Protein AF-A0A966QDH4-F1 (afdb_monomer)

Foldseek 3Di:
DDDPDPQDDDPPDDDPDPPPDPDRPDDPVRVVVVVVVVVVVVVVVVVQVVVQCVVCVVLVVVVVVVCVVPVDDDPVNNVVSVVVDDGDDRDDD

Sequence (93 aa):
KLGPVALGRSQGGMFLGRDIAAERDFSEDTAATIDEEVSQLVAVAYRRATTVLSGNRAVLDELADLLVEQETVDAEQLQELLLSRDVHVADYV

Solvent-accessible surface area (backbone atoms only — not comparable to full-atom values): 6065 Å² total; per-residue (Å²): 137,78,71,102,65,88,87,68,81,77,91,75,73,98,63,97,84,64,95,83,72,84,68,73,95,61,52,70,69,54,50,54,53,49,55,50,52,52,51,50,51,52,52,51,52,48,53,51,52,51,51,32,52,62,72,32,41,71,61,52,54,53,51,48,54,48,34,72,76,58,74,62,79,54,73,67,60,52,50,52,56,51,69,77,43,94,70,62,73,73,83,89,126

Nearest PDB structures (foldseek):
  8xqx-assembly1_B  TM=8.849E-01  e=5.612E-01  Chlamydomonas reinhardtii
  8xks-assembly1_G  TM=8.739E-01  e=7.990E-01  Chlamydomonas reinhardtii
  4xal-assembly1_A  TM=2.359E-01  e=7.658E+00  Human alphaherpesvirus 1 strain 17

Mean predicted aligned error: 12.04 Å

Radius of gyration: 22.27 Å; Cα contacts (8 Å, |Δi|>4): 23; chains: 1; bounding box: 48×38×46 Å

Secondary structure (DSSP, 8-state):
---S-----------TT-TT----SS-HHHHHHHHHHHHHHHHHHHHHHHHHHHHTHHHHHHHHHHHHHHS---HHHHHHHHHHS---PPP--

Structure (mmCIF, N/CA/C/O backbone):
data_AF-A0A966QDH4-F1
#
_entry.id   AF-A0A966QDH4-F1
#
loop_
_atom_site.group_PDB
_atom_site.id
_atom_site.type_symbol
_atom_site.label_atom_id
_atom_site.label_alt_id
_atom_site.label_comp_id
_atom_site.label_asym_id
_atom_site.label_entity_id
_atom_site.label_seq_id
_atom_site.pdbx_PDB_ins_code
_atom_site.Cartn_x
_atom_site.Cartn_y
_atom_site.Cartn_z
_atom_site.occupancy
_atom_site.B_iso_or_equiv
_atom_site.auth_seq_id
_atom_site.auth_comp_id
_atom_site.auth_asym_id
_atom_site.auth_atom_id
_atom_site.pdbx_PDB_model_num
ATOM 1 N N . LYS A 1 1 ? 15.985 -8.991 -16.824 1.00 60.44 1 LYS A N 1
ATOM 2 C CA . LYS A 1 1 ? 16.857 -9.534 -17.910 1.00 60.44 1 LYS A CA 1
ATOM 3 C C . LYS A 1 1 ? 18.170 -8.772 -18.120 1.00 60.44 1 LYS A C 1
ATOM 5 O O . LYS A 1 1 ? 19.019 -9.263 -18.855 1.00 60.44 1 LYS A O 1
ATOM 10 N N . LEU A 1 2 ? 18.407 -7.650 -17.446 1.00 58.84 2 LEU A N 1
ATOM 11 C CA . LEU A 1 2 ? 19.759 -7.133 -17.262 1.00 58.84 2 LEU A CA 1
ATOM 12 C C . LEU A 1 2 ? 20.390 -7.870 -16.074 1.00 58.84 2 LEU A C 1
ATOM 14 O O . LEU A 1 2 ? 19.750 -8.010 -15.036 1.00 58.84 2 LEU A O 1
ATOM 18 N N . GLY A 1 3 ? 21.603 -8.403 -16.226 1.00 54.84 3 GLY A N 1
ATOM 19 C CA . GLY A 1 3 ? 22.374 -8.903 -15.082 1.00 54.84 3 GLY A CA 1
ATOM 20 C C . GLY A 1 3 ? 22.698 -7.771 -14.092 1.00 54.84 3 GLY A C 1
ATOM 21 O O . GLY A 1 3 ? 22.257 -6.639 -14.290 1.00 54.84 3 GLY A O 1
ATOM 22 N N . PRO A 1 4 ? 23.492 -8.019 -13.040 1.00 52.66 4 PRO A N 1
ATOM 23 C CA . PRO A 1 4 ? 23.944 -6.963 -12.138 1.00 52.66 4 PRO A CA 1
ATOM 24 C C . PRO A 1 4 ? 24.880 -6.001 -12.888 1.00 52.66 4 PRO A C 1
ATOM 26 O O . PRO A 1 4 ? 26.093 -6.190 -12.933 1.00 52.66 4 PRO A O 1
ATOM 29 N N . VAL A 1 5 ? 24.299 -4.982 -13.517 1.00 60.38 5 VAL A N 1
ATOM 30 C CA . VAL A 1 5 ? 25.004 -3.946 -14.271 1.00 60.38 5 VAL A CA 1
ATOM 31 C C . VAL A 1 5 ? 24.737 -2.614 -13.588 1.00 60.38 5 VAL A C 1
ATOM 33 O O . VAL A 1 5 ? 23.590 -2.217 -13.394 1.00 60.38 5 VAL A O 1
ATOM 36 N N . ALA A 1 6 ? 25.807 -1.918 -13.207 1.00 57.12 6 ALA A N 1
ATOM 37 C CA . ALA A 1 6 ? 25.716 -0.580 -12.642 1.00 57.12 6 ALA A CA 1
ATOM 38 C C . ALA A 1 6 ? 25.390 0.430 -13.754 1.00 57.12 6 ALA A C 1
ATOM 40 O O . ALA A 1 6 ? 26.282 0.974 -14.403 1.00 57.12 6 ALA A O 1
ATOM 41 N N . LEU A 1 7 ? 24.099 0.658 -13.986 1.00 61.22 7 LEU A N 1
ATOM 42 C CA . LEU A 1 7 ? 23.588 1.626 -14.954 1.00 61.22 7 LEU A CA 1
ATOM 43 C C . LEU A 1 7 ? 23.283 2.931 -14.224 1.00 61.22 7 LEU A C 1
ATOM 45 O O . LEU A 1 7 ? 22.175 3.170 -13.757 1.00 61.22 7 LEU A O 1
ATOM 49 N N . GLY A 1 8 ? 24.318 3.749 -14.067 1.00 5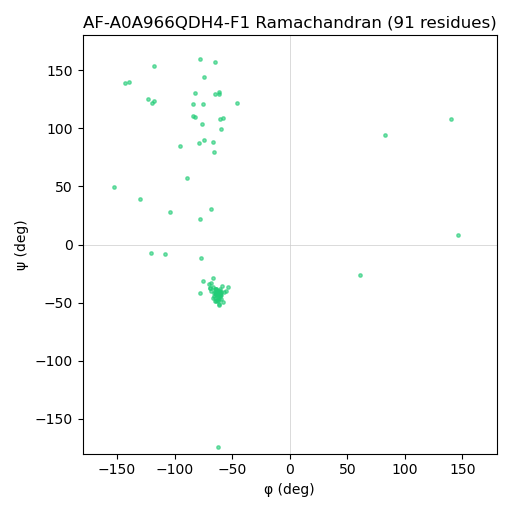5.72 8 GLY A N 1
ATOM 50 C CA . GLY A 1 8 ? 24.235 5.035 -13.386 1.00 55.72 8 GLY A CA 1
ATOM 51 C C . GLY A 1 8 ? 25.468 5.274 -12.532 1.00 55.72 8 GLY A C 1
ATOM 52 O O . GLY A 1 8 ? 25.646 4.659 -11.482 1.00 55.72 8 GLY A O 1
ATOM 53 N N . ARG A 1 9 ? 26.334 6.196 -12.959 1.00 52.31 9 ARG A N 1
ATOM 54 C CA . ARG A 1 9 ? 27.300 6.786 -12.032 1.00 52.31 9 ARG A CA 1
ATOM 55 C C . ARG A 1 9 ? 26.538 7.770 -11.154 1.00 52.31 9 ARG A C 1
ATOM 57 O O . ARG A 1 9 ? 25.937 8.711 -11.666 1.00 52.31 9 ARG A O 1
ATOM 64 N N . SER A 1 10 ? 26.570 7.535 -9.841 1.00 46.16 10 SER A N 1
ATOM 65 C CA . SER A 1 10 ? 26.193 8.528 -8.833 1.00 46.16 10 SER A CA 1
ATOM 66 C C . SER A 1 10 ? 26.852 9.857 -9.203 1.00 46.16 10 SER A C 1
ATOM 68 O O . SER A 1 10 ? 28.073 9.898 -9.383 1.00 46.16 10 SER A O 1
ATOM 70 N N . GLN A 1 11 ? 26.053 10.910 -9.397 1.00 46.78 11 GLN A N 1
ATOM 71 C CA . GLN A 1 11 ? 26.541 12.265 -9.656 1.00 46.78 11 GLN A CA 1
ATOM 72 C C . GLN A 1 11 ? 27.279 12.775 -8.410 1.00 46.78 11 GLN A C 1
ATOM 74 O O . GLN A 1 11 ? 26.735 13.497 -7.579 1.00 46.78 11 GLN A O 1
ATOM 79 N N . GLY A 1 12 ? 28.528 12.346 -8.253 1.00 43.16 12 GLY A N 1
ATOM 80 C CA . GLY A 1 12 ? 29.453 12.853 -7.257 1.00 43.16 12 GLY A CA 1
ATOM 81 C C . GLY A 1 12 ? 30.140 14.110 -7.777 1.00 43.16 12 GLY A C 1
ATOM 82 O O . GLY A 1 12 ? 30.980 14.023 -8.666 1.00 43.16 12 GLY A O 1
ATOM 83 N N . GLY A 1 13 ? 29.805 15.255 -7.179 1.00 43.31 13 GLY A N 1
ATOM 84 C CA . GLY A 1 13 ? 30.621 16.471 -7.204 1.00 43.31 13 GLY A CA 1
ATOM 85 C C . GLY A 1 13 ? 30.464 17.349 -8.445 1.00 43.31 13 GLY A C 1
ATOM 8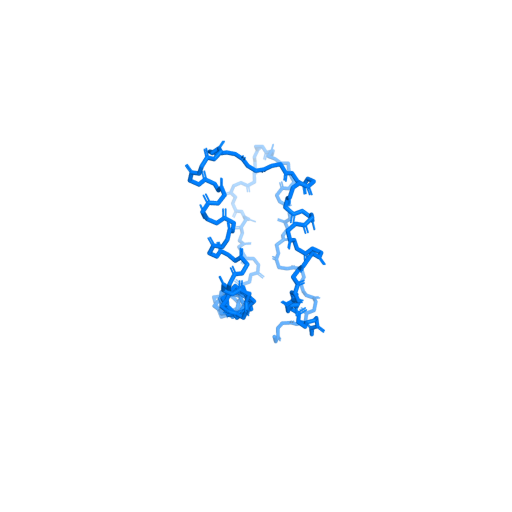6 O O . GLY A 1 13 ? 31.179 17.199 -9.431 1.00 43.31 13 GLY A O 1
ATOM 87 N N . MET A 1 14 ? 29.581 18.341 -8.339 1.00 50.03 14 MET A N 1
ATOM 88 C CA . MET A 1 14 ? 29.482 19.494 -9.234 1.00 50.03 14 MET A CA 1
ATOM 89 C C . MET A 1 14 ? 30.810 20.276 -9.212 1.00 50.03 14 MET A C 1
ATOM 91 O O . MET A 1 14 ? 31.072 21.035 -8.282 1.00 50.03 14 MET A O 1
ATOM 95 N N . PHE A 1 15 ? 31.668 20.073 -10.213 1.00 51.75 15 PHE A N 1
ATOM 96 C CA . PHE A 1 15 ? 32.837 20.918 -10.472 1.00 51.75 15 PHE A CA 1
ATOM 97 C C . PHE A 1 15 ? 32.707 21.528 -11.870 1.00 51.75 15 PHE A C 1
ATOM 99 O O . PHE A 1 15 ? 32.569 20.821 -12.869 1.00 51.75 15 PHE A O 1
ATOM 106 N N . LEU A 1 16 ? 32.717 22.861 -11.907 1.00 55.47 16 LEU A N 1
ATOM 107 C CA . LEU A 1 16 ? 32.564 23.702 -13.093 1.00 55.47 16 LEU A CA 1
ATOM 108 C C . LEU A 1 16 ? 33.657 23.380 -14.124 1.00 55.47 16 LEU A C 1
ATOM 110 O O . LEU A 1 16 ? 34.824 23.705 -13.905 1.00 55.47 16 LEU A O 1
ATOM 114 N N . GLY A 1 17 ? 33.281 22.747 -15.242 1.00 55.72 17 GLY A N 1
ATOM 115 C CA . GLY A 1 17 ? 34.197 22.514 -16.367 1.00 55.72 17 GLY A CA 1
ATOM 116 C C . GLY A 1 17 ? 34.024 21.220 -17.170 1.00 55.72 17 GLY A C 1
ATOM 117 O O . GLY A 1 17 ? 34.879 20.936 -18.007 1.00 55.72 17 GLY A O 1
ATOM 118 N N . ARG A 1 18 ? 32.966 20.421 -16.961 1.00 48.78 18 ARG A N 1
ATOM 119 C CA . AR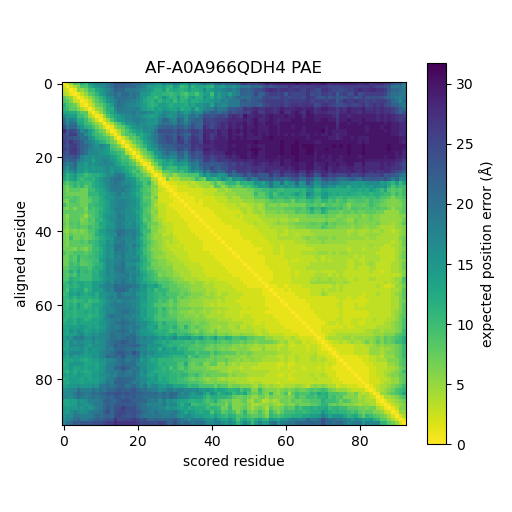G A 1 18 ? 32.744 19.167 -17.715 1.00 48.78 18 ARG A CA 1
ATOM 120 C C . ARG A 1 18 ? 31.340 19.035 -18.318 1.00 48.78 18 ARG A C 1
ATOM 122 O O . ARG A 1 18 ? 30.797 17.940 -18.389 1.00 48.78 18 ARG A O 1
ATOM 129 N N . ASP A 1 19 ? 30.795 20.131 -18.834 1.00 49.44 19 ASP A N 1
ATOM 130 C CA . ASP A 1 19 ? 29.483 20.163 -19.503 1.00 49.44 19 ASP A CA 1
ATOM 131 C C . ASP A 1 19 ? 29.478 19.625 -20.952 1.00 49.44 19 ASP A C 1
ATOM 133 O O . ASP A 1 19 ? 28.588 19.961 -21.723 1.00 49.44 19 ASP A O 1
ATOM 137 N N . ILE A 1 20 ? 30.442 18.793 -21.375 1.00 46.88 20 ILE A N 1
ATOM 138 C CA . ILE A 1 20 ? 30.491 18.319 -22.782 1.00 46.88 20 ILE A CA 1
ATOM 139 C C . ILE A 1 20 ? 30.399 16.790 -22.927 1.00 46.88 20 ILE A C 1
ATOM 141 O O . ILE A 1 20 ? 30.248 16.296 -24.035 1.00 46.88 20 ILE A O 1
ATOM 145 N N . ALA A 1 21 ? 30.432 16.000 -21.849 1.00 47.72 21 ALA A N 1
ATOM 146 C CA . ALA A 1 21 ? 30.407 14.537 -21.995 1.00 47.72 21 ALA A CA 1
ATOM 147 C C . ALA A 1 21 ? 29.799 13.802 -20.793 1.00 47.72 21 ALA A C 1
ATOM 149 O O . ALA A 1 21 ? 30.389 12.857 -20.272 1.00 47.72 21 ALA A O 1
ATOM 150 N N . ALA A 1 22 ? 28.622 14.231 -20.338 1.00 50.91 22 ALA A N 1
ATOM 151 C CA . ALA A 1 22 ? 27.723 13.339 -19.609 1.00 50.91 22 ALA A CA 1
ATOM 152 C C . ALA A 1 22 ? 26.811 12.634 -20.627 1.00 50.91 22 ALA A C 1
ATOM 154 O O . ALA A 1 22 ? 25.590 12.779 -20.599 1.00 50.91 22 ALA A O 1
ATOM 155 N N . GLU A 1 23 ? 27.417 11.930 -21.588 1.00 51.97 23 GLU A N 1
ATOM 156 C CA . GLU A 1 23 ? 26.669 11.002 -22.428 1.00 51.97 23 GLU A CA 1
ATOM 157 C C . GLU A 1 23 ? 26.155 9.878 -21.529 1.00 51.97 23 GLU A C 1
ATOM 159 O O . GLU A 1 23 ? 26.878 9.310 -20.708 1.00 51.97 23 GLU A O 1
ATOM 164 N N . ARG A 1 24 ? 24.856 9.609 -21.631 1.00 54.56 24 ARG A N 1
ATOM 165 C CA . ARG A 1 24 ? 24.235 8.442 -21.015 1.00 54.56 24 ARG A CA 1
ATOM 166 C C . ARG A 1 24 ? 24.921 7.222 -21.640 1.00 54.56 24 ARG A C 1
ATOM 168 O O . ARG A 1 24 ? 24.683 6.945 -22.807 1.00 54.56 24 ARG A O 1
ATOM 175 N N . ASP A 1 25 ? 25.768 6.517 -20.890 1.00 54.66 25 ASP A N 1
ATOM 176 C CA . ASP A 1 25 ? 26.538 5.338 -21.348 1.00 54.66 25 ASP A CA 1
ATOM 177 C C . ASP A 1 25 ? 25.649 4.097 -21.651 1.00 54.66 25 ASP A C 1
ATOM 179 O O . ASP A 1 25 ? 26.057 2.955 -21.446 1.00 54.66 25 ASP A O 1
ATOM 183 N N . PHE A 1 26 ? 24.399 4.275 -22.087 1.00 63.00 26 PHE A N 1
ATOM 184 C CA . PHE A 1 26 ? 23.481 3.181 -22.393 1.00 63.00 26 PHE A CA 1
ATOM 185 C C . PHE A 1 26 ? 22.613 3.505 -23.611 1.00 63.00 26 PHE A C 1
ATOM 187 O O . PHE A 1 26 ? 22.161 4.636 -23.790 1.00 63.00 26 PHE A O 1
ATOM 194 N N . SER A 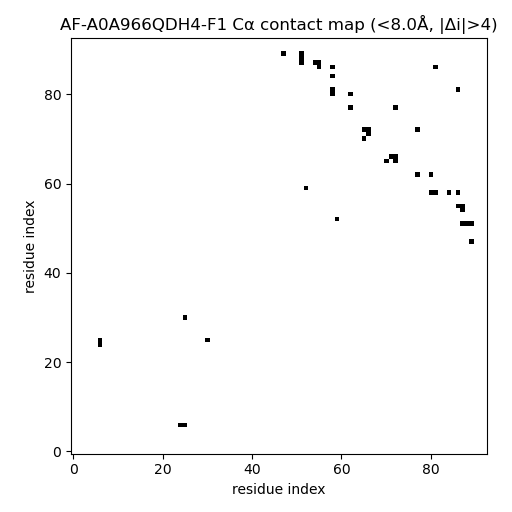1 27 ? 22.405 2.502 -24.470 1.00 69.12 27 SER A N 1
ATOM 195 C CA . SER A 1 27 ? 21.623 2.650 -25.701 1.00 69.12 27 SER A CA 1
ATOM 196 C C . SER A 1 27 ? 20.155 2.960 -25.394 1.00 69.12 27 SER A C 1
ATOM 198 O O . SER A 1 27 ? 19.659 2.607 -24.322 1.00 69.12 27 SER A O 1
ATOM 200 N N . GLU A 1 28 ? 19.431 3.564 -26.344 1.00 72.25 28 GLU A N 1
ATOM 201 C CA . GLU A 1 28 ? 17.971 3.747 -26.227 1.00 72.25 28 GLU A CA 1
ATOM 202 C C . GLU A 1 28 ? 17.248 2.420 -25.954 1.00 72.25 28 GLU A C 1
ATOM 204 O O . GLU A 1 28 ? 16.331 2.372 -25.143 1.00 72.25 28 GLU A O 1
ATOM 209 N N . ASP A 1 29 ? 17.728 1.328 -26.550 1.00 74.94 29 ASP A N 1
ATOM 210 C CA . ASP A 1 29 ? 17.233 -0.035 -26.3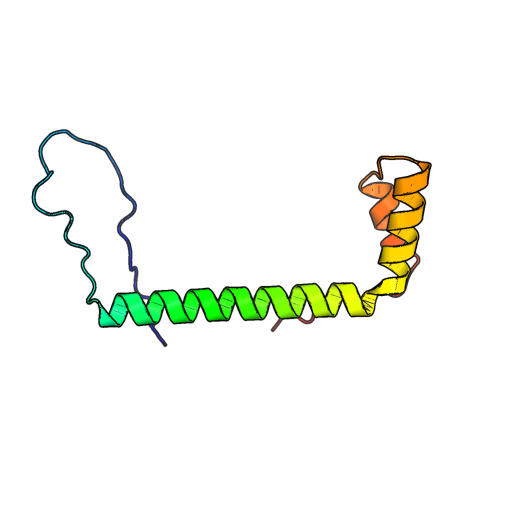23 1.00 74.94 29 ASP A CA 1
ATOM 211 C C . ASP A 1 29 ? 17.435 -0.502 -24.867 1.00 74.94 29 ASP A C 1
ATOM 213 O O . ASP A 1 29 ? 16.543 -1.071 -24.234 1.00 74.94 29 ASP A O 1
ATOM 217 N N . THR A 1 30 ? 18.586 -0.168 -24.275 1.00 76.94 30 THR A N 1
ATOM 218 C CA . THR A 1 30 ? 18.862 -0.439 -22.857 1.00 76.94 30 THR A CA 1
ATOM 219 C C . THR A 1 30 ? 17.980 0.425 -21.956 1.00 76.94 30 THR A C 1
ATOM 221 O O . THR A 1 30 ? 17.467 -0.066 -20.955 1.00 76.94 30 THR A O 1
ATOM 224 N N . ALA A 1 31 ? 17.766 1.696 -22.315 1.00 76.81 31 ALA A N 1
ATOM 225 C CA . ALA A 1 31 ? 16.877 2.600 -21.588 1.00 76.81 31 ALA A CA 1
ATOM 226 C C . ALA A 1 31 ? 15.428 2.091 -21.586 1.00 76.81 31 ALA A C 1
ATOM 228 O O . ALA A 1 31 ? 14.816 2.000 -20.525 1.00 76.81 31 ALA A O 1
ATOM 229 N N . ALA A 1 32 ? 14.919 1.683 -22.751 1.00 82.12 32 ALA A N 1
ATOM 230 C CA . ALA A 1 32 ? 13.584 1.112 -22.893 1.00 82.12 32 ALA A CA 1
ATOM 231 C C . ALA A 1 32 ? 13.423 -0.163 -22.051 1.00 82.12 32 ALA A C 1
ATOM 233 O O .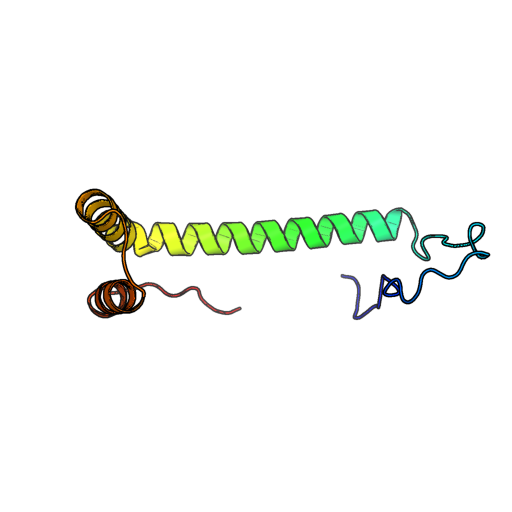 ALA A 1 32 ? 12.410 -0.337 -21.376 1.00 82.12 32 ALA A O 1
ATOM 234 N N . THR A 1 33 ? 14.453 -1.016 -22.024 1.00 83.88 33 THR A N 1
ATOM 235 C CA . THR A 1 33 ? 14.442 -2.227 -21.192 1.00 83.88 33 THR A CA 1
ATOM 236 C C . THR A 1 33 ? 14.416 -1.891 -19.694 1.00 83.88 33 THR A C 1
ATOM 238 O O . THR A 1 33 ? 13.726 -2.559 -18.929 1.00 83.88 33 THR A O 1
ATOM 241 N N . ILE A 1 34 ? 15.134 -0.852 -19.247 1.00 83.25 34 ILE A N 1
ATOM 242 C CA . ILE A 1 34 ? 15.100 -0.404 -17.843 1.00 83.25 34 ILE A CA 1
ATOM 243 C C . ILE A 1 34 ? 13.703 0.093 -17.468 1.00 83.25 34 ILE A 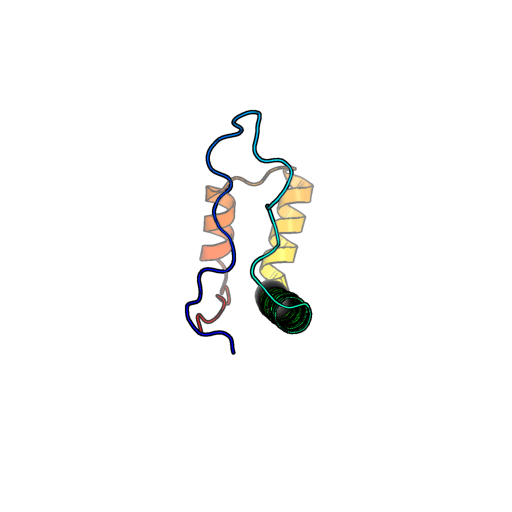C 1
ATOM 245 O O . ILE A 1 34 ? 13.176 -0.319 -16.435 1.00 83.25 34 ILE A O 1
ATOM 249 N N . ASP A 1 35 ? 13.102 0.952 -18.291 1.00 84.12 35 ASP A N 1
ATOM 250 C CA . ASP A 1 35 ? 11.767 1.496 -18.025 1.00 84.12 35 ASP A CA 1
ATOM 251 C C . ASP A 1 35 ? 10.715 0.380 -17.956 1.00 84.12 35 ASP A C 1
ATOM 253 O O . ASP A 1 35 ? 9.838 0.396 -17.086 1.00 84.12 35 ASP A O 1
ATOM 257 N N . GLU A 1 36 ? 10.833 -0.633 -18.820 1.00 89.12 36 GLU A N 1
ATOM 258 C CA . GLU A 1 36 ? 9.980 -1.818 -18.777 1.00 89.12 36 GLU A CA 1
ATOM 259 C C . GLU A 1 36 ? 10.143 -2.592 -17.458 1.00 89.12 36 GLU A C 1
ATOM 261 O O . GLU A 1 36 ? 9.147 -2.896 -16.799 1.00 89.12 36 GLU A O 1
ATOM 266 N N . GLU A 1 37 ? 11.374 -2.872 -17.028 1.00 88.44 37 GLU A N 1
ATOM 267 C CA . GLU A 1 37 ? 11.646 -3.607 -15.784 1.00 88.44 37 GLU A CA 1
ATOM 268 C C . GLU A 1 37 ? 11.175 -2.819 -14.548 1.00 88.44 37 GLU A C 1
ATOM 270 O O . GLU A 1 37 ? 10.560 -3.386 -13.644 1.00 88.44 37 GLU A O 1
ATOM 275 N N . VAL A 1 38 ? 11.378 -1.497 -14.518 1.00 89.75 38 VAL A N 1
ATOM 276 C CA . VAL A 1 38 ? 10.866 -0.626 -13.446 1.00 89.75 38 VAL A CA 1
ATOM 277 C C . VAL A 1 38 ? 9.339 -0.656 -13.409 1.00 89.75 38 VAL A C 1
ATOM 279 O O . VAL A 1 38 ? 8.751 -0.825 -12.339 1.00 89.75 38 VAL A O 1
ATOM 282 N N . SER A 1 39 ? 8.682 -0.546 -14.564 1.00 90.38 39 SER A N 1
ATOM 283 C CA . SER A 1 39 ? 7.222 -0.613 -14.656 1.00 90.38 39 SER A CA 1
ATOM 284 C C . SER A 1 39 ? 6.688 -1.966 -14.173 1.00 90.38 39 SER A C 1
ATOM 286 O O . SER A 1 39 ? 5.731 -2.022 -13.395 1.00 90.38 39 SER A O 1
ATOM 288 N N . GLN A 1 40 ? 7.352 -3.067 -14.540 1.00 92.81 40 GLN A N 1
ATOM 289 C CA . GLN A 1 40 ? 7.009 -4.406 -14.060 1.00 92.81 40 GLN A CA 1
ATOM 290 C C . GLN A 1 40 ? 7.167 -4.529 -12.539 1.00 92.81 40 GLN A C 1
ATOM 292 O O . GLN A 1 40 ? 6.262 -5.049 -11.881 1.00 92.81 40 GLN A O 1
ATOM 297 N N . LEU A 1 41 ? 8.258 -4.013 -11.963 1.00 91.50 41 LEU A N 1
ATOM 298 C CA . LEU A 1 41 ? 8.480 -4.004 -10.514 1.00 91.50 41 LEU A CA 1
ATOM 299 C C . LEU A 1 41 ? 7.381 -3.234 -9.775 1.00 91.50 41 LEU A C 1
ATOM 301 O O . LEU A 1 41 ? 6.807 -3.747 -8.811 1.00 91.50 41 LEU A O 1
ATOM 305 N N . VAL A 1 42 ? 7.039 -2.035 -10.252 1.00 92.69 42 VAL A N 1
ATOM 306 C CA . VAL A 1 42 ? 5.962 -1.221 -9.671 1.00 92.69 42 VAL A CA 1
ATOM 307 C C . VAL A 1 42 ? 4.621 -1.945 -9.785 1.00 92.69 42 VAL A C 1
ATOM 309 O O . VAL A 1 42 ? 3.870 -2.000 -8.813 1.00 92.69 42 VAL A O 1
ATOM 312 N N . ALA A 1 43 ? 4.330 -2.566 -10.928 1.00 92.25 43 ALA A N 1
ATOM 313 C CA . ALA A 1 43 ? 3.092 -3.309 -11.132 1.00 92.25 43 ALA A CA 1
ATOM 314 C C . ALA A 1 43 ? 2.980 -4.534 -10.205 1.00 92.25 43 ALA A C 1
ATOM 316 O O . ALA A 1 43 ? 1.897 -4.824 -9.694 1.00 92.25 43 ALA A O 1
ATOM 317 N N . VAL A 1 44 ? 4.083 -5.251 -9.962 1.00 92.56 44 VAL A N 1
ATOM 318 C CA . VAL A 1 44 ? 4.134 -6.360 -8.994 1.00 92.56 44 VAL A CA 1
ATOM 319 C C . VAL A 1 44 ? 3.896 -5.843 -7.577 1.00 92.56 44 VAL A C 1
ATOM 321 O O . VAL A 1 44 ? 3.043 -6.383 -6.871 1.00 92.56 44 VAL A O 1
ATOM 324 N N . ALA A 1 45 ? 4.593 -4.778 -7.174 1.00 90.62 45 ALA A N 1
ATOM 325 C CA . ALA A 1 45 ? 4.436 -4.180 -5.852 1.00 90.62 45 ALA A CA 1
ATOM 326 C C . ALA A 1 45 ? 3.000 -3.685 -5.620 1.00 90.62 45 ALA A C 1
ATOM 328 O O . ALA A 1 45 ? 2.428 -3.943 -4.560 1.00 90.62 45 ALA A O 1
ATOM 329 N N . TYR A 1 46 ? 2.398 -3.051 -6.630 1.00 92.44 46 TYR A N 1
ATOM 330 C CA . TYR A 1 46 ? 1.011 -2.599 -6.599 1.00 92.44 46 TYR A CA 1
ATOM 331 C C . TYR A 1 46 ? 0.045 -3.769 -6.418 1.00 92.44 46 TYR A C 1
ATOM 333 O O . TYR A 1 46 ? -0.738 -3.771 -5.472 1.00 92.44 46 TYR A O 1
ATOM 341 N N . ARG A 1 47 ? 0.144 -4.815 -7.254 1.00 91.75 47 ARG A N 1
ATOM 342 C CA . ARG A 1 47 ? -0.707 -6.010 -7.118 1.00 91.75 47 ARG A CA 1
ATOM 343 C C . ARG A 1 47 ? -0.567 -6.656 -5.745 1.00 91.75 47 ARG A C 1
ATOM 345 O O . ARG A 1 47 ? -1.576 -7.055 -5.165 1.00 91.75 47 ARG A O 1
ATOM 352 N N . ARG A 1 48 ? 0.655 -6.736 -5.210 1.00 90.38 48 ARG A N 1
ATOM 353 C CA . ARG A 1 48 ? 0.902 -7.268 -3.865 1.00 90.38 48 ARG A CA 1
ATOM 354 C C . ARG A 1 48 ? 0.197 -6.426 -2.807 1.00 90.38 48 ARG A C 1
ATOM 356 O O . ARG A 1 48 ? -0.553 -6.979 -2.012 1.00 90.38 48 ARG A O 1
ATOM 363 N N . ALA A 1 49 ? 0.385 -5.107 -2.830 1.00 90.62 49 ALA A N 1
ATOM 364 C CA . ALA A 1 49 ? -0.269 -4.199 -1.894 1.00 90.62 49 ALA A CA 1
ATOM 365 C C . ALA A 1 49 ? -1.798 -4.329 -1.969 1.00 90.62 49 ALA A C 1
ATOM 367 O O . ALA A 1 49 ? -2.444 -4.555 -0.951 1.00 90.62 49 ALA A O 1
ATOM 368 N N . THR A 1 50 ? -2.381 -4.291 -3.170 1.00 91.31 50 THR A N 1
ATOM 369 C CA . THR A 1 50 ? -3.830 -4.443 -3.357 1.00 91.31 50 THR A CA 1
ATOM 370 C C . THR A 1 50 ? -4.341 -5.792 -2.859 1.00 91.31 50 THR A C 1
ATOM 372 O O . THR A 1 50 ? -5.403 -5.838 -2.245 1.00 91.31 50 THR A O 1
ATOM 375 N N . THR A 1 51 ? -3.602 -6.880 -3.083 1.00 91.12 51 THR A N 1
ATOM 376 C CA . THR A 1 51 ? -3.993 -8.224 -2.628 1.00 91.12 51 THR A CA 1
ATOM 377 C C . THR A 1 51 ? -4.017 -8.301 -1.105 1.00 91.12 51 THR A C 1
ATOM 379 O O . THR A 1 51 ? -5.000 -8.763 -0.536 1.00 91.12 51 THR A O 1
ATOM 382 N N . VAL A 1 52 ? -2.982 -7.781 -0.442 1.00 91.25 52 VAL A N 1
ATOM 383 C CA . VAL A 1 52 ? -2.892 -7.747 1.026 1.00 91.25 52 VAL A CA 1
ATOM 384 C C . VAL A 1 52 ? -4.001 -6.888 1.618 1.00 91.25 52 VAL A C 1
ATOM 386 O O . VAL A 1 52 ? -4.695 -7.323 2.530 1.00 91.25 52 VAL A O 1
ATOM 389 N N . LEU A 1 53 ? -4.213 -5.684 1.082 1.00 90.94 53 LEU A N 1
ATOM 390 C CA . LEU A 1 53 ? -5.264 -4.791 1.572 1.00 90.94 53 LEU A CA 1
ATOM 391 C C . LEU A 1 53 ? -6.655 -5.407 1.355 1.00 90.94 53 LEU A C 1
ATOM 393 O O . LEU A 1 53 ? -7.490 -5.383 2.251 1.00 90.94 53 LEU A O 1
ATOM 397 N N . SER A 1 54 ? -6.899 -6.022 0.196 1.00 90.44 54 SER A N 1
ATOM 398 C CA . SER A 1 54 ? -8.193 -6.657 -0.094 1.00 90.44 54 SER A CA 1
ATOM 399 C C . SER A 1 54 ? -8.431 -7.909 0.755 1.00 90.44 54 SER A C 1
ATOM 401 O O . SER A 1 54 ? -9.556 -8.136 1.190 1.00 90.44 54 SER A O 1
ATOM 403 N N . GLY A 1 55 ? -7.392 -8.706 1.024 1.00 89.38 55 GLY A N 1
ATOM 404 C CA . GLY A 1 55 ? -7.479 -9.878 1.901 1.00 89.38 55 GLY A CA 1
ATOM 405 C C . GLY A 1 55 ? -7.751 -9.516 3.362 1.00 89.38 55 GLY A C 1
ATOM 406 O O . GLY A 1 55 ? -8.425 -10.260 4.062 1.00 89.38 55 GLY A O 1
ATOM 407 N N . ASN A 1 56 ? -7.309 -8.335 3.800 1.00 92.56 56 ASN A N 1
ATOM 408 C CA . ASN A 1 56 ? -7.499 -7.827 5.160 1.00 92.56 56 ASN A CA 1
ATOM 409 C C . ASN A 1 56 ? -8.589 -6.750 5.245 1.00 92.56 56 ASN A C 1
ATOM 411 O O . ASN A 1 56 ? -8.540 -5.876 6.112 1.00 92.56 56 ASN A O 1
ATOM 415 N N . ARG A 1 57 ? -9.579 -6.794 4.343 1.00 91.44 57 ARG A N 1
ATOM 416 C CA . ARG A 1 57 ? -10.587 -5.735 4.212 1.00 91.44 57 ARG A CA 1
ATOM 417 C C . ARG A 1 57 ? -11.326 -5.434 5.518 1.00 91.44 57 ARG A C 1
ATOM 419 O O . ARG A 1 57 ? -11.522 -4.270 5.834 1.00 91.44 57 ARG A O 1
ATOM 426 N N . ALA A 1 58 ? -11.666 -6.466 6.290 1.00 89.75 58 ALA A N 1
ATOM 427 C CA . ALA A 1 58 ? -12.350 -6.304 7.572 1.00 89.75 58 ALA A CA 1
ATOM 428 C C . ALA A 1 58 ? -11.529 -5.486 8.586 1.00 89.75 58 ALA A C 1
ATOM 430 O O . ALA A 1 58 ? -12.080 -4.633 9.270 1.00 89.75 58 ALA A O 1
ATOM 431 N N . VAL A 1 59 ? -10.211 -5.708 8.642 1.00 91.75 59 VAL A N 1
ATOM 432 C CA . VAL A 1 59 ? -9.302 -4.959 9.526 1.00 91.75 59 VAL A CA 1
ATOM 433 C C . VAL A 1 59 ? -9.158 -3.510 9.059 1.00 91.75 59 VAL A C 1
ATOM 435 O O . VAL A 1 59 ? -9.088 -2.596 9.873 1.00 91.75 59 VAL A O 1
ATOM 438 N N . LEU A 1 60 ? -9.139 -3.292 7.742 1.00 92.44 60 LEU A N 1
ATOM 439 C CA . LEU A 1 60 ? -9.121 -1.955 7.143 1.00 92.44 60 LEU A CA 1
ATOM 440 C C . LEU A 1 60 ? -10.387 -1.156 7.439 1.00 92.44 60 LEU A C 1
ATOM 442 O O . LEU A 1 60 ? -10.276 0.031 7.725 1.00 92.44 60 LEU A O 1
ATOM 446 N N . ASP A 1 61 ? -11.560 -1.783 7.352 1.00 93.06 61 ASP A N 1
ATOM 447 C CA . ASP A 1 61 ? -12.826 -1.116 7.656 1.00 93.06 61 ASP A CA 1
ATOM 448 C C . ASP A 1 61 ? -12.890 -0.749 9.154 1.00 93.06 61 ASP A C 1
ATOM 450 O O . ASP A 1 61 ? -13.214 0.386 9.484 1.00 93.06 61 ASP A O 1
ATOM 454 N N . GLU A 1 62 ? -12.455 -1.639 10.054 1.00 91.38 62 GLU A N 1
ATOM 455 C CA . GLU A 1 62 ? -12.375 -1.351 11.498 1.00 91.38 62 GLU A CA 1
ATOM 456 C C . GLU A 1 62 ? -11.375 -0.225 11.814 1.00 91.38 62 GLU A C 1
ATOM 458 O O . GLU A 1 62 ? -11.662 0.663 12.615 1.00 91.38 62 GLU A O 1
ATOM 463 N N . LEU A 1 63 ? -10.215 -0.210 11.146 1.00 91.94 63 LEU A N 1
ATOM 464 C CA . LEU A 1 63 ? -9.250 0.884 11.272 1.00 91.94 63 LEU A CA 1
ATOM 465 C C . LEU A 1 63 ? -9.820 2.209 10.749 1.00 91.94 63 LEU A C 1
ATOM 467 O O . LEU A 1 63 ? -9.542 3.262 11.321 1.00 91.94 63 LEU A O 1
ATOM 471 N N . ALA A 1 64 ? -10.591 2.173 9.660 1.00 93.19 64 ALA A N 1
ATOM 472 C CA . ALA A 1 64 ? -11.233 3.357 9.107 1.00 93.19 64 ALA A CA 1
ATOM 473 C C . ALA A 1 64 ? -12.280 3.922 10.074 1.00 93.19 64 ALA A C 1
ATOM 475 O O . ALA A 1 64 ? -12.271 5.126 10.317 1.00 93.19 64 ALA A O 1
ATOM 476 N N . ASP A 1 65 ? -13.115 3.069 10.669 1.00 93.38 65 ASP A N 1
ATOM 477 C CA . ASP A 1 65 ? -14.088 3.477 11.686 1.00 93.38 65 ASP A CA 1
ATOM 478 C C . ASP A 1 65 ? -13.383 4.090 12.907 1.00 93.38 65 ASP A C 1
ATOM 480 O O . ASP A 1 65 ? -13.748 5.174 13.363 1.00 93.38 65 ASP A O 1
ATOM 484 N N . LEU A 1 66 ? -12.294 3.467 13.371 1.00 91.62 66 LEU A N 1
ATOM 485 C CA . LEU A 1 66 ? -11.487 3.982 14.479 1.00 91.62 66 LEU A CA 1
ATOM 486 C C . LEU A 1 66 ? -10.883 5.363 14.168 1.00 91.62 66 LEU A C 1
ATOM 488 O O . LEU A 1 66 ? -10.893 6.254 15.017 1.00 91.62 66 LEU A O 1
ATOM 492 N N . LEU A 1 67 ? -10.383 5.565 12.944 1.00 93.50 67 LEU A N 1
ATOM 493 C CA . LEU A 1 67 ? -9.857 6.854 12.484 1.00 93.50 67 LEU A CA 1
ATOM 494 C C . LEU A 1 67 ? -10.950 7.915 12.338 1.00 93.50 67 LEU A C 1
ATOM 496 O O . LEU A 1 67 ? -10.679 9.090 12.564 1.00 93.50 67 LEU A O 1
ATOM 500 N N . VAL A 1 68 ? -12.173 7.531 11.973 1.00 94.56 68 VAL A N 1
ATOM 501 C CA . VAL A 1 68 ? -13.312 8.458 11.931 1.00 94.56 68 VAL A CA 1
ATOM 502 C C . VAL A 1 68 ? -13.680 8.930 13.339 1.00 94.56 68 VAL A C 1
ATOM 504 O O . VAL A 1 68 ? -14.038 10.093 13.511 1.00 94.56 68 VAL A O 1
ATOM 507 N N . GLU A 1 69 ? -13.571 8.062 14.345 1.00 91.50 69 GLU A N 1
ATOM 508 C CA . GLU A 1 69 ? -13.879 8.407 15.736 1.00 91.50 69 GLU A CA 1
ATOM 509 C C . GLU A 1 69 ? -12.768 9.206 16.432 1.00 91.50 69 GLU A C 1
ATOM 511 O O . GLU A 1 69 ? -13.064 10.137 17.182 1.00 91.50 69 GLU A O 1
ATOM 516 N N . GLN A 1 70 ? -11.501 8.834 16.221 1.00 91.00 70 GLN A N 1
ATOM 517 C CA . GLN A 1 70 ? -10.362 9.355 16.993 1.00 91.00 70 GLN A CA 1
ATOM 518 C C . GLN A 1 70 ? -9.463 10.320 16.207 1.00 91.00 70 GLN A C 1
ATOM 520 O O . GLN A 1 70 ? -8.568 10.919 16.798 1.00 91.00 70 GLN A O 1
ATOM 525 N N . GLU A 1 71 ? -9.673 10.473 14.893 1.00 90.62 71 GLU A N 1
ATOM 526 C CA . GLU A 1 71 ? -8.860 11.237 13.920 1.00 90.62 71 GLU A CA 1
ATOM 527 C C . GLU A 1 71 ? -7.405 10.763 13.753 1.00 90.62 71 GLU A C 1
ATOM 529 O O . GLU A 1 71 ? -6.799 10.957 12.699 1.00 90.62 71 GLU A O 1
ATOM 534 N N . THR A 1 72 ? -6.824 10.141 14.776 1.00 90.81 72 THR A N 1
ATOM 535 C CA . THR A 1 72 ? -5.463 9.610 14.805 1.00 90.81 72 THR A CA 1
ATOM 536 C C . THR A 1 72 ? -5.465 8.263 15.517 1.00 90.81 72 THR A C 1
ATOM 538 O O . THR A 1 72 ? -6.152 8.085 16.517 1.00 90.81 72 THR A O 1
ATOM 541 N N . VAL A 1 73 ? -4.686 7.319 14.993 1.00 90.50 73 VAL A N 1
ATOM 542 C CA . VAL A 1 73 ? -4.452 6.007 15.603 1.00 90.50 73 VAL A CA 1
ATOM 543 C C . VAL A 1 73 ? -2.951 5.846 15.789 1.00 90.50 73 VAL A C 1
ATOM 545 O O . VAL A 1 73 ? -2.186 5.979 14.829 1.00 90.50 73 VAL A O 1
ATOM 548 N N . ASP A 1 74 ? -2.533 5.567 17.018 1.00 92.44 74 ASP A N 1
ATOM 549 C CA . ASP A 1 74 ? -1.130 5.369 17.360 1.00 92.44 74 ASP A CA 1
ATOM 550 C C . ASP A 1 74 ? -0.632 3.982 16.936 1.00 92.44 74 ASP A C 1
ATOM 552 O O . ASP A 1 74 ? -1.392 3.029 16.744 1.00 92.44 74 ASP A O 1
ATOM 556 N N . ALA A 1 75 ? 0.690 3.845 16.815 1.00 89.75 75 ALA A N 1
ATOM 557 C CA . ALA A 1 75 ? 1.315 2.595 16.388 1.00 89.75 75 ALA A CA 1
ATOM 558 C C . ALA A 1 75 ? 0.978 1.406 17.309 1.00 89.75 75 ALA A C 1
ATOM 560 O O . ALA A 1 75 ? 0.818 0.290 16.817 1.00 89.75 75 ALA A O 1
ATOM 561 N N . GLU A 1 76 ? 0.851 1.637 18.620 1.00 90.25 76 GLU A N 1
ATOM 562 C CA . GLU A 1 76 ? 0.471 0.602 19.594 1.00 90.25 76 GLU A CA 1
ATOM 563 C C . GLU A 1 76 ? -0.971 0.126 19.369 1.00 90.25 76 GLU A C 1
ATOM 565 O O . GLU A 1 76 ? -1.208 -1.076 19.261 1.00 90.25 76 GLU A O 1
ATOM 570 N N . GLN A 1 77 ? -1.913 1.056 19.180 1.00 86.56 77 GLN A N 1
ATOM 571 C CA . GLN A 1 77 ? -3.319 0.742 18.895 1.00 86.56 77 GLN A CA 1
ATOM 572 C C . GLN A 1 77 ? -3.467 -0.036 17.582 1.00 86.56 77 GLN A C 1
ATOM 574 O O . GLN A 1 77 ? -4.216 -1.009 17.501 1.00 86.56 77 GLN A O 1
ATOM 579 N N . LEU A 1 78 ? -2.713 0.356 16.550 1.00 88.62 78 LEU A N 1
ATOM 580 C CA . LEU A 1 78 ? -2.685 -0.370 15.285 1.00 88.62 78 LEU A CA 1
ATOM 581 C C . LEU A 1 78 ? -2.122 -1.788 15.462 1.00 88.62 78 LEU A C 1
ATOM 583 O O . LEU A 1 78 ? -2.654 -2.732 14.884 1.00 88.62 78 LEU A O 1
ATO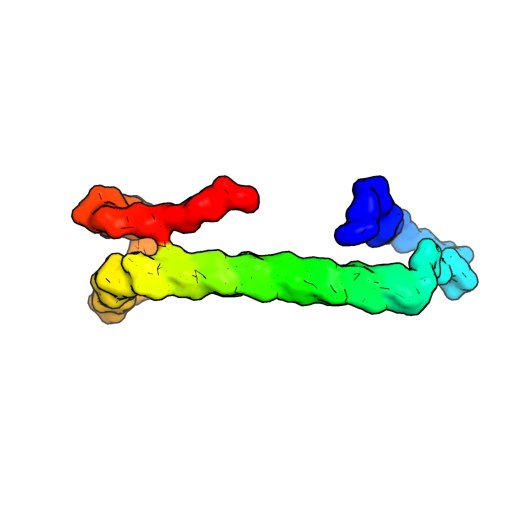M 587 N N . GLN A 1 79 ? -1.060 -1.963 16.252 1.00 88.06 79 GLN A N 1
ATOM 588 C CA . GLN A 1 79 ? -0.508 -3.292 16.528 1.00 88.06 79 GLN A CA 1
ATOM 589 C C . GLN A 1 79 ? -1.501 -4.181 17.278 1.00 88.06 79 GLN A C 1
ATOM 591 O O . GLN A 1 79 ? -1.649 -5.345 16.914 1.00 88.06 79 GLN A O 1
ATOM 596 N N . GLU A 1 80 ? -2.208 -3.652 18.275 1.00 88.69 80 GLU A N 1
ATOM 597 C CA . GLU A 1 80 ? -3.262 -4.391 18.980 1.00 88.69 80 GLU A CA 1
ATOM 598 C C . GLU A 1 80 ? -4.394 -4.812 18.033 1.00 88.69 80 GLU A C 1
ATOM 600 O O . GLU A 1 80 ? -4.831 -5.969 18.049 1.00 88.69 80 GLU A O 1
ATOM 605 N N . LEU A 1 81 ? -4.822 -3.910 17.145 1.00 87.44 81 LEU A N 1
ATOM 606 C CA . LEU A 1 81 ? -5.821 -4.207 16.120 1.00 87.44 81 LEU A CA 1
ATOM 607 C C . LEU A 1 81 ? -5.352 -5.334 15.186 1.00 87.44 81 LEU A C 1
ATOM 609 O O . LEU A 1 81 ? -6.107 -6.258 14.893 1.00 87.44 81 LEU A O 1
ATOM 613 N N . LEU A 1 82 ? -4.090 -5.302 14.757 1.00 87.94 82 LEU A N 1
ATOM 614 C CA . LEU A 1 82 ? -3.514 -6.330 13.887 1.00 87.94 82 LEU A CA 1
ATOM 615 C C . LEU A 1 82 ? -3.311 -7.675 14.604 1.00 87.94 82 LEU A C 1
ATOM 617 O O . LEU A 1 82 ? -3.463 -8.714 13.976 1.00 87.94 82 LEU A O 1
ATOM 621 N N . LEU A 1 83 ? -2.978 -7.682 15.898 1.00 85.44 83 LEU A N 1
ATOM 622 C CA . LEU A 1 83 ? -2.778 -8.907 16.689 1.00 85.44 83 LEU A CA 1
ATOM 623 C C . LEU A 1 83 ? -4.093 -9.592 17.071 1.00 85.44 83 LEU A C 1
ATOM 625 O O . LEU A 1 83 ? -4.140 -10.812 17.221 1.00 85.44 83 LEU A O 1
ATOM 629 N N . SER A 1 84 ? -5.155 -8.811 17.263 1.00 83.44 84 SER A N 1
ATOM 630 C CA . SER A 1 84 ? -6.480 -9.325 17.625 1.00 83.44 84 SER A CA 1
ATOM 631 C C . SER A 1 84 ? -7.243 -9.932 16.440 1.00 83.44 84 SER A C 1
ATOM 633 O O . SER A 1 84 ? -8.257 -10.608 16.641 1.00 83.44 84 SER A O 1
ATOM 635 N N . ARG A 1 85 ? -6.761 -9.724 15.209 1.00 82.56 85 ARG A N 1
ATOM 636 C CA . ARG A 1 85 ? -7.383 -10.186 13.962 1.00 82.56 85 ARG A CA 1
ATOM 637 C C . ARG A 1 85 ? -6.472 -11.165 13.224 1.00 82.56 85 ARG A C 1
ATOM 639 O O . ARG A 1 85 ? -5.254 -11.128 13.350 1.00 82.56 85 ARG A O 1
ATOM 646 N N . ASP A 1 86 ? -7.073 -12.048 12.431 1.00 78.62 86 ASP A N 1
ATOM 647 C CA . ASP A 1 86 ? -6.328 -12.977 11.575 1.00 78.62 86 ASP A CA 1
ATOM 648 C C . ASP A 1 86 ? -5.838 -12.245 10.316 1.00 78.62 86 ASP A C 1
ATOM 650 O O . ASP A 1 86 ? -6.543 -12.153 9.308 1.00 78.62 86 ASP A O 1
ATOM 654 N N . VAL A 1 87 ? -4.656 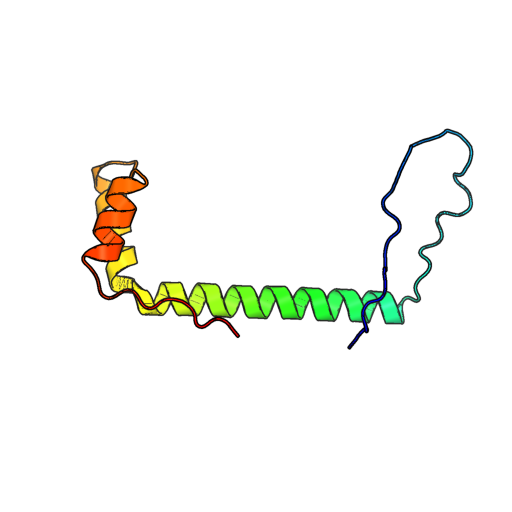-11.631 10.412 1.00 83.06 87 VAL A N 1
ATOM 655 C CA . VAL A 1 87 ? -4.079 -10.817 9.337 1.00 83.06 87 VAL A CA 1
ATOM 656 C C . VAL A 1 87 ? -3.337 -11.698 8.337 1.00 83.06 87 VAL A C 1
ATOM 658 O O . VAL A 1 87 ? -2.346 -12.353 8.658 1.00 83.06 87 VAL A O 1
ATOM 661 N N . HIS A 1 88 ? -3.763 -11.645 7.078 1.00 79.19 88 HIS A N 1
ATOM 662 C CA . HIS A 1 88 ? -3.046 -12.255 5.965 1.00 79.19 88 HIS A CA 1
ATOM 663 C C . HIS A 1 88 ? -1.839 -11.398 5.586 1.00 79.19 88 HIS A C 1
ATOM 665 O O . HIS A 1 88 ? -1.964 -10.350 4.944 1.00 79.19 88 HIS A O 1
ATOM 671 N N . VAL A 1 89 ? -0.657 -11.849 5.993 1.00 77.31 89 VAL A N 1
ATOM 672 C CA . VAL A 1 89 ? 0.614 -11.226 5.620 1.00 77.31 89 VAL A CA 1
ATOM 673 C C . VAL A 1 89 ? 0.933 -11.564 4.163 1.00 77.31 89 VAL A C 1
ATOM 675 O O . VAL A 1 89 ? 0.623 -12.651 3.683 1.00 77.31 89 VAL A O 1
ATOM 678 N N . ALA A 1 90 ? 1.541 -10.622 3.441 1.00 72.12 90 ALA A N 1
ATOM 679 C CA . ALA A 1 90 ? 2.002 -10.876 2.082 1.00 72.12 90 ALA A CA 1
ATOM 680 C C . ALA A 1 90 ? 3.050 -11.995 2.080 1.00 72.12 90 ALA A C 1
ATOM 682 O O . ALA A 1 90 ? 4.036 -11.905 2.815 1.00 72.12 90 ALA A O 1
ATOM 683 N N . ASP A 1 91 ? 2.890 -12.984 1.204 1.00 68.56 91 ASP A N 1
ATOM 684 C CA . ASP A 1 91 ? 3.950 -13.956 0.962 1.00 68.56 91 ASP A CA 1
ATOM 685 C C . ASP A 1 91 ? 5.198 -13.240 0.420 1.00 68.56 91 ASP A C 1
ATOM 687 O O . ASP A 1 91 ? 5.132 -12.436 -0.520 1.00 68.56 91 ASP A O 1
ATOM 691 N N . TYR A 1 92 ? 6.348 -13.521 1.034 1.00 54.41 92 TYR A N 1
ATOM 692 C CA . TYR A 1 92 ? 7.646 -13.111 0.511 1.00 54.41 92 TYR A CA 1
ATOM 693 C C . TYR A 1 92 ? 8.073 -14.124 -0.556 1.00 54.41 92 TYR A C 1
ATOM 695 O O . TYR A 1 92 ? 8.397 -15.266 -0.231 1.00 54.41 92 TYR A O 1
ATOM 703 N N . VAL A 1 93 ? 8.068 -13.692 -1.820 1.00 49.44 93 VAL A N 1
ATOM 704 C CA . VAL A 1 93 ? 8.716 -14.381 -2.948 1.00 49.44 93 VAL A CA 1
ATOM 705 C C . VAL A 1 93 ? 9.888 -13.540 -3.420 1.00 49.44 93 VAL A C 1
ATOM 707 O O . VAL A 1 93 ? 9.689 -12.309 -3.563 1.00 49.44 93 VAL A O 1
#

pLDDT: mean 77.05, std 17.04, range [43.16, 94.56]